Protein AF-A0A6G7ZGQ2-F1 (afdb_monomer_lite)

Radius of gyration: 18.81 Å; chains: 1; bounding box: 32×25×66 Å

Foldseek 3Di:
DQAQAAPVLLVVLLVQLVVLVVCLVPPDDDPVSVVSNVSSVLSNVCSVSNHHPVCVVVVHGPRDDDDDPPPPPPPPPD

Secondary structure (DSSP, 8-state):
----S-HHHHHHHHHHHHHHHHHHHHH--HHHHHHHHHHHHHHHHHHHTT--HHHHHTT--TT-PPPP----------

pLDDT: mean 81.55, std 13.37, range [46.78, 96.25]

Sequence (78 aa):
MARNVGPEDRVVRIVAAIGLGILIYFALEGTEAIVAGVIAAYLLLSGLFARDVFYKMLDIDTSIQEQSYSTTDDRSGL

Structure (mmCIF, N/CA/C/O backbone):
data_AF-A0A6G7ZGQ2-F1
#
_entry.id   AF-A0A6G7ZGQ2-F1
#
loop_
_atom_site.group_PDB
_atom_site.id
_atom_site.type_symbol
_atom_site.label_atom_id
_atom_site.label_alt_id
_atom_site.la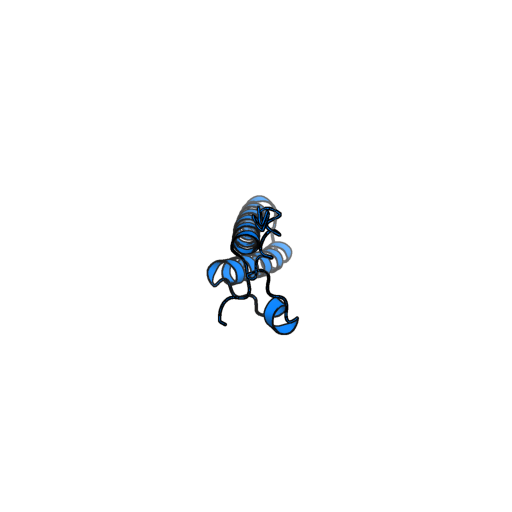bel_comp_id
_atom_site.label_asym_id
_atom_site.label_entity_id
_atom_site.label_seq_id
_atom_site.pdbx_PDB_ins_code
_atom_site.Cartn_x
_atom_site.Cartn_y
_atom_site.Cartn_z
_atom_site.occupancy
_atom_site.B_iso_or_equiv
_atom_site.auth_seq_id
_atom_site.auth_comp_id
_atom_site.auth_asym_id
_atom_site.auth_atom_id
_atom_site.pdbx_PDB_model_num
ATOM 1 N N . MET A 1 1 ? 11.700 -11.556 -16.170 1.00 48.12 1 MET A N 1
ATOM 2 C CA . MET A 1 1 ? 10.456 -10.757 -16.079 1.00 48.12 1 MET A CA 1
ATOM 3 C C . MET A 1 1 ? 9.947 -10.757 -14.637 1.00 48.12 1 MET A C 1
ATOM 5 O O . MET A 1 1 ? 9.084 -11.554 -14.293 1.00 48.12 1 MET A O 1
ATOM 9 N N . ALA A 1 2 ? 10.558 -9.970 -13.744 1.00 61.19 2 ALA A N 1
ATOM 10 C CA . ALA A 1 2 ? 10.235 -10.012 -12.306 1.00 61.19 2 ALA A CA 1
ATOM 11 C C . ALA A 1 2 ? 9.464 -8.780 -11.799 1.00 61.19 2 ALA A C 1
ATOM 13 O O . ALA A 1 2 ? 8.934 -8.818 -10.691 1.00 61.19 2 ALA A O 1
ATOM 14 N N . ARG A 1 3 ? 9.397 -7.721 -12.613 1.00 67.06 3 ARG A N 1
ATOM 15 C CA . ARG A 1 3 ? 8.808 -6.419 -12.301 1.00 67.06 3 ARG A CA 1
ATOM 16 C C . ARG A 1 3 ? 7.673 -6.168 -13.290 1.00 67.06 3 ARG A C 1
ATOM 18 O O . ARG A 1 3 ? 7.935 -6.263 -14.479 1.00 67.06 3 ARG A O 1
ATOM 25 N N . ASN A 1 4 ? 6.468 -5.902 -12.796 1.00 76.44 4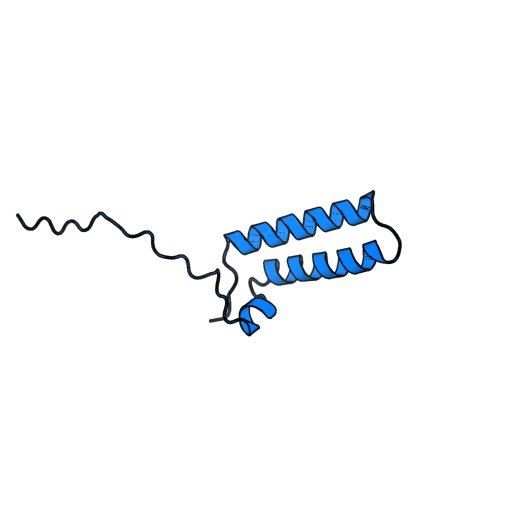 ASN A N 1
ATOM 26 C CA . ASN A 1 4 ? 5.287 -5.561 -13.607 1.00 76.44 4 ASN A CA 1
ATOM 27 C C . ASN A 1 4 ? 4.716 -4.177 -13.259 1.00 76.44 4 ASN A C 1
ATOM 29 O O . ASN A 1 4 ? 3.721 -3.748 -13.832 1.00 76.44 4 ASN A O 1
ATOM 33 N N . VAL A 1 5 ? 5.332 -3.492 -12.292 1.00 78.81 5 VAL A N 1
ATOM 34 C CA . VAL A 1 5 ? 4.948 -2.147 -11.869 1.00 78.81 5 VAL A CA 1
ATOM 35 C C . VAL A 1 5 ? 6.005 -1.161 -12.356 1.00 78.81 5 VAL A C 1
ATOM 37 O O . VAL A 1 5 ? 7.196 -1.296 -12.044 1.00 78.81 5 VAL A O 1
ATOM 40 N N . GLY A 1 6 ? 5.570 -0.184 -13.147 1.00 83.38 6 GLY A N 1
ATOM 41 C CA . GLY A 1 6 ? 6.406 0.904 -13.639 1.00 83.38 6 GLY A CA 1
ATOM 42 C C . GLY A 1 6 ? 6.839 1.883 -12.545 1.00 83.38 6 GLY A C 1
ATOM 43 O O . GLY A 1 6 ? 6.283 1.894 -11.444 1.00 83.38 6 GLY A O 1
ATOM 44 N N . PRO A 1 7 ? 7.854 2.720 -12.820 1.00 82.19 7 PRO A N 1
ATOM 45 C CA . PRO A 1 7 ? 8.358 3.693 -11.853 1.00 82.19 7 PRO A CA 1
ATOM 46 C C . PRO A 1 7 ? 7.298 4.723 -11.431 1.00 82.19 7 PRO A C 1
ATOM 48 O O . PRO A 1 7 ? 7.276 5.107 -10.266 1.00 82.19 7 PRO A O 1
ATOM 51 N N . GLU A 1 8 ? 6.402 5.125 -12.331 1.00 85.06 8 GLU A N 1
ATOM 52 C CA . GLU A 1 8 ? 5.326 6.083 -12.039 1.00 85.06 8 GLU A CA 1
ATOM 53 C C . GLU A 1 8 ? 4.277 5.486 -11.092 1.00 85.06 8 GLU A C 1
ATOM 55 O O . GLU A 1 8 ? 4.024 6.032 -10.019 1.00 85.06 8 GLU A O 1
ATOM 60 N N . ASP A 1 9 ? 3.744 4.309 -11.430 1.00 84.38 9 ASP A N 1
ATOM 61 C CA . ASP A 1 9 ? 2.776 3.575 -10.601 1.00 84.38 9 ASP A CA 1
ATOM 62 C C . ASP A 1 9 ? 3.355 3.266 -9.206 1.00 84.38 9 ASP A C 1
ATOM 64 O O . ASP A 1 9 ? 2.700 3.430 -8.175 1.00 84.38 9 ASP A O 1
ATOM 68 N N . ARG A 1 10 ? 4.651 2.945 -9.137 1.00 85.25 10 ARG A N 1
ATOM 69 C CA . ARG A 1 10 ? 5.369 2.772 -7.869 1.00 85.25 10 ARG A CA 1
ATOM 70 C C . ARG A 1 10 ? 5.323 4.019 -6.982 1.00 85.25 10 ARG A C 1
ATOM 72 O O . ARG A 1 10 ? 5.084 3.888 -5.782 1.00 85.25 10 ARG A O 1
ATOM 79 N N . VAL A 1 11 ? 5.568 5.204 -7.543 1.00 89.25 11 VAL A N 1
ATOM 80 C CA . VAL A 1 11 ? 5.527 6.466 -6.786 1.00 89.25 11 VAL A CA 1
ATOM 81 C C . VAL A 1 11 ? 4.113 6.733 -6.286 1.00 89.25 11 VAL A C 1
ATOM 83 O O . VAL A 1 11 ? 3.936 7.000 -5.098 1.00 89.25 11 VAL A O 1
ATOM 86 N N . VAL A 1 12 ? 3.106 6.586 -7.152 1.00 90.81 12 VAL A N 1
ATOM 87 C CA . VAL A 1 12 ? 1.697 6.802 -6.789 1.00 90.81 12 VAL A CA 1
ATOM 88 C C . VAL A 1 12 ? 1.285 5.898 -5.628 1.00 90.81 12 VAL A C 1
ATOM 90 O O . VAL A 1 12 ? 0.697 6.375 -4.659 1.00 90.81 12 VAL A O 1
ATOM 93 N N . ARG A 1 13 ? 1.655 4.613 -5.663 1.00 92.00 13 ARG A N 1
ATOM 94 C CA . ARG A 1 13 ? 1.344 3.649 -4.594 1.00 92.00 13 ARG A CA 1
ATOM 95 C C . ARG A 1 13 ? 1.978 4.009 -3.260 1.00 92.00 13 ARG A C 1
ATOM 97 O O . ARG A 1 13 ? 1.308 3.938 -2.234 1.00 92.00 13 ARG A O 1
ATOM 104 N N . ILE A 1 14 ? 3.249 4.407 -3.266 1.00 90.56 14 ILE A N 1
ATOM 105 C CA . ILE A 1 14 ? 3.952 4.808 -2.041 1.00 90.56 14 ILE A CA 1
ATOM 106 C C . ILE A 1 14 ? 3.316 6.077 -1.463 1.00 90.56 14 ILE A C 1
ATOM 108 O O . ILE A 1 14 ? 3.032 6.126 -0.268 1.00 90.56 14 ILE A O 1
ATOM 112 N N . VAL A 1 15 ? 3.035 7.078 -2.303 1.00 95.00 15 VAL A N 1
ATOM 113 C CA . VAL A 1 15 ? 2.385 8.327 -1.878 1.00 95.00 15 VAL A CA 1
ATOM 114 C C . VAL A 1 15 ? 0.988 8.054 -1.317 1.00 95.00 15 VAL A C 1
ATOM 116 O O . VAL A 1 15 ? 0.657 8.551 -0.242 1.00 95.00 15 VAL A O 1
ATOM 119 N N . ALA A 1 16 ? 0.191 7.216 -1.985 1.00 94.12 16 ALA A N 1
ATOM 120 C CA . ALA A 1 16 ? -1.134 6.825 -1.514 1.00 94.12 16 ALA A CA 1
ATOM 121 C C . ALA A 1 16 ? -1.073 6.062 -0.181 1.00 94.12 16 ALA A C 1
ATOM 123 O O . ALA A 1 16 ? -1.859 6.347 0.720 1.00 94.12 16 ALA A O 1
ATOM 124 N N . ALA A 1 17 ? -0.119 5.139 -0.021 1.00 94.56 17 ALA A N 1
ATOM 125 C CA . ALA A 1 17 ? 0.075 4.403 1.226 1.00 94.56 17 ALA A CA 1
ATOM 126 C C . ALA A 1 17 ? 0.454 5.327 2.393 1.00 94.56 17 ALA A C 1
ATOM 128 O O . ALA A 1 17 ? -0.094 5.191 3.486 1.00 94.56 17 ALA A O 1
ATOM 129 N N . ILE A 1 18 ? 1.350 6.292 2.160 1.00 95.38 18 ILE A N 1
ATOM 130 C CA . ILE A 1 18 ? 1.722 7.297 3.166 1.00 95.38 18 ILE A CA 1
ATOM 131 C C . ILE A 1 18 ? 0.513 8.172 3.514 1.00 95.38 18 ILE A C 1
ATOM 133 O O . ILE A 1 18 ? 0.233 8.379 4.693 1.00 95.38 18 ILE A O 1
ATOM 137 N N . GLY A 1 19 ? -0.233 8.642 2.511 1.00 95.06 19 GLY A N 1
ATOM 138 C CA . GLY A 1 19 ? -1.444 9.439 2.716 1.00 95.06 19 GLY A CA 1
ATOM 139 C C . GLY A 1 19 ? -2.501 8.706 3.546 1.00 95.06 19 GLY A C 1
ATOM 140 O O . GLY A 1 19 ? -3.048 9.278 4.487 1.00 95.06 19 GLY A O 1
ATOM 141 N N . LEU A 1 20 ? -2.730 7.420 3.263 1.00 94.88 20 LEU A N 1
ATOM 142 C CA . LEU A 1 20 ? -3.600 6.560 4.068 1.00 94.88 20 LEU A CA 1
ATOM 143 C C . LEU A 1 20 ? -3.077 6.391 5.496 1.00 94.88 20 LEU A C 1
ATOM 145 O O . LEU A 1 20 ? -3.862 6.482 6.432 1.00 94.88 20 LEU A O 1
ATOM 149 N N . GLY A 1 21 ? -1.770 6.194 5.683 1.00 93.19 21 GLY A N 1
ATOM 150 C CA . GLY A 1 21 ? -1.163 6.107 7.013 1.00 93.19 21 GLY A CA 1
ATOM 151 C C . GLY A 1 21 ? -1.392 7.368 7.853 1.00 93.19 21 GLY A C 1
ATOM 152 O O . GLY A 1 21 ? -1.752 7.274 9.024 1.00 93.19 21 GLY A O 1
ATOM 153 N N . ILE A 1 22 ? -1.255 8.545 7.238 1.00 95.75 22 ILE A N 1
ATOM 154 C CA . ILE A 1 22 ? -1.550 9.834 7.879 1.00 95.75 22 ILE A CA 1
ATOM 155 C C . ILE A 1 22 ? -3.040 9.926 8.232 1.00 95.75 22 ILE A C 1
ATOM 157 O O . ILE A 1 22 ? -3.380 10.287 9.355 1.00 95.75 22 ILE A O 1
ATOM 161 N N . LEU A 1 23 ? -3.933 9.571 7.304 1.00 93.75 23 LEU A N 1
ATOM 162 C CA . LEU A 1 23 ? -5.378 9.604 7.545 1.00 93.75 23 LEU A CA 1
ATOM 163 C C . LEU A 1 23 ? -5.786 8.678 8.698 1.00 93.75 23 LEU A C 1
ATOM 165 O O . LEU A 1 23 ? -6.569 9.081 9.552 1.00 93.75 23 LEU A O 1
ATOM 169 N N . ILE A 1 24 ? -5.225 7.467 8.747 1.00 94.69 24 ILE A N 1
ATOM 170 C CA . ILE A 1 24 ? -5.457 6.517 9.839 1.00 94.69 24 ILE A CA 1
ATOM 171 C C . ILE A 1 24 ? -5.034 7.128 11.171 1.00 94.69 24 ILE A C 1
ATOM 173 O O . ILE A 1 24 ? -5.789 7.074 12.131 1.00 94.69 24 ILE A O 1
ATOM 177 N N . TYR A 1 25 ? -3.854 7.747 11.217 1.00 93.06 25 TYR A N 1
ATOM 178 C CA . TYR A 1 25 ? -3.322 8.327 12.446 1.00 93.06 25 TYR A CA 1
ATOM 179 C C . TYR A 1 25 ? -4.181 9.475 13.003 1.00 93.06 25 TYR A C 1
ATOM 181 O O . TYR A 1 25 ? -4.265 9.630 14.219 1.00 93.06 25 TYR A O 1
ATOM 189 N N . PHE A 1 26 ? -4.803 10.283 12.138 1.00 95.25 26 PHE A N 1
ATOM 190 C CA . PHE A 1 26 ? -5.534 11.484 12.563 1.00 95.25 26 PHE A CA 1
ATOM 191 C C . PHE A 1 26 ? -7.056 11.346 12.610 1.00 95.25 26 PHE A C 1
ATOM 193 O O . PHE A 1 26 ? -7.693 12.147 13.292 1.00 95.25 26 PHE A O 1
ATOM 200 N N . ALA A 1 27 ? -7.649 10.423 11.851 1.00 92.62 27 ALA A N 1
ATOM 201 C CA . ALA A 1 27 ? -9.082 10.485 11.559 1.00 92.62 27 ALA A CA 1
ATOM 202 C C . ALA A 1 27 ? -9.829 9.149 11.605 1.00 92.62 27 ALA A C 1
ATOM 204 O O . ALA A 1 27 ? -11.058 9.177 11.627 1.00 92.62 27 ALA A O 1
ATOM 205 N N . LEU A 1 28 ? -9.144 8.000 11.583 1.00 92.06 28 LEU A N 1
ATOM 206 C CA . LEU A 1 28 ? -9.814 6.697 11.574 1.00 92.06 28 LEU A CA 1
ATOM 207 C C . LEU A 1 28 ? -9.566 5.960 12.885 1.00 92.06 28 LEU A C 1
ATOM 209 O O . LEU A 1 28 ? -8.429 5.824 13.326 1.00 92.06 28 LEU A O 1
ATOM 213 N N . GLU A 1 29 ? -10.632 5.412 13.458 1.00 91.88 29 GLU A N 1
ATOM 214 C CA . GLU A 1 29 ? -10.570 4.553 14.639 1.00 91.88 29 GLU A CA 1
ATOM 215 C C . GLU A 1 29 ? -11.215 3.193 14.329 1.00 91.88 29 GLU A C 1
ATOM 217 O O . GLU A 1 29 ? -11.670 2.941 13.218 1.00 91.88 29 GLU A O 1
ATOM 222 N N . GLY A 1 30 ? -11.190 2.251 15.271 1.00 92.75 30 GLY A N 1
ATOM 223 C CA . GLY A 1 30 ? -11.950 1.006 15.143 1.00 92.75 30 GLY A CA 1
ATOM 224 C C . GLY A 1 30 ? -11.637 0.161 13.896 1.00 92.75 30 GLY A C 1
ATOM 225 O O . GLY A 1 30 ? -10.486 -0.169 13.607 1.00 92.75 30 GLY A O 1
ATOM 226 N N . THR A 1 31 ? -12.686 -0.274 13.194 1.00 94.94 31 THR A N 1
ATOM 227 C CA . THR A 1 31 ? -12.569 -1.286 12.126 1.00 94.94 31 THR A CA 1
ATOM 228 C C . THR A 1 31 ? -12.079 -0.668 10.817 1.00 94.94 31 THR A C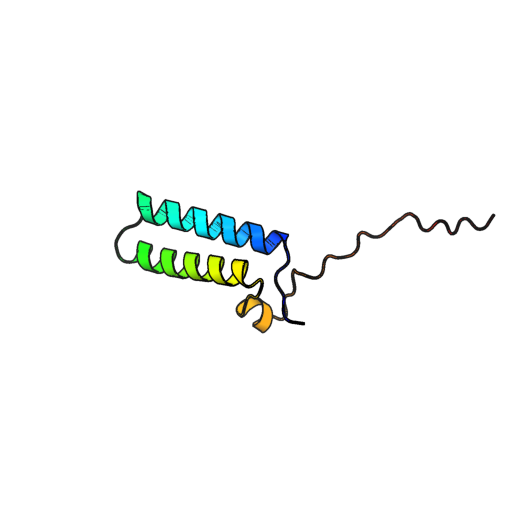 1
ATOM 230 O O . THR A 1 31 ? -11.294 -1.277 10.090 1.00 94.94 31 THR A O 1
ATOM 233 N N . GLU A 1 32 ? -12.494 0.561 10.527 1.00 91.69 32 GLU A N 1
ATOM 234 C CA . GLU A 1 32 ? -12.092 1.325 9.353 1.00 91.69 32 GLU A CA 1
ATOM 235 C C . GLU A 1 32 ? -10.586 1.611 9.339 1.00 91.69 32 GLU A C 1
ATOM 237 O O . GLU A 1 32 ? -9.960 1.491 8.284 1.00 91.69 32 GLU A O 1
ATOM 242 N N . ALA A 1 33 ? -9.977 1.870 10.502 1.00 93.44 33 ALA A N 1
ATOM 243 C CA . ALA A 1 33 ? -8.529 2.013 10.636 1.00 93.44 33 ALA A CA 1
ATOM 244 C C . ALA A 1 33 ? -7.780 0.724 10.255 1.00 93.44 33 ALA A C 1
ATOM 246 O O . ALA A 1 33 ? -6.752 0.774 9.577 1.00 93.44 33 ALA A O 1
ATOM 247 N N . ILE A 1 34 ? -8.314 -0.441 10.640 1.00 94.94 34 ILE A N 1
ATOM 248 C CA . ILE A 1 34 ? -7.722 -1.748 10.321 1.00 94.94 34 ILE A CA 1
ATOM 249 C C . ILE A 1 34 ? -7.797 -2.008 8.816 1.00 94.94 34 ILE A C 1
ATOM 251 O O . ILE A 1 34 ? -6.786 -2.344 8.198 1.00 94.94 34 ILE A O 1
ATOM 255 N N . VAL A 1 35 ? -8.974 -1.828 8.210 1.00 95.94 35 VAL A N 1
ATOM 256 C CA . VAL A 1 35 ? -9.166 -2.051 6.768 1.00 95.94 35 VAL A CA 1
ATOM 257 C C . VAL A 1 35 ? -8.279 -1.106 5.956 1.00 95.94 35 VAL A C 1
ATOM 259 O O . VAL A 1 35 ? -7.549 -1.557 5.070 1.00 95.94 35 VAL A O 1
ATOM 262 N N . ALA A 1 36 ? -8.280 0.186 6.292 1.00 93.31 36 ALA A N 1
ATOM 263 C CA . ALA A 1 36 ? -7.415 1.174 5.658 1.00 93.31 36 ALA A CA 1
ATOM 264 C C . ALA A 1 36 ? -5.929 0.822 5.835 1.00 93.31 36 ALA A C 1
ATOM 266 O O . ALA A 1 36 ? -5.154 0.940 4.886 1.00 93.31 36 ALA A O 1
ATOM 267 N N . GLY A 1 37 ? -5.534 0.332 7.013 1.00 94.25 37 GLY A N 1
ATOM 268 C CA . GLY A 1 37 ? -4.168 -0.097 7.304 1.00 94.25 37 GLY A CA 1
ATOM 269 C C . GLY A 1 37 ? -3.717 -1.282 6.452 1.00 94.25 37 GLY A C 1
ATOM 270 O O . GLY A 1 37 ? -2.606 -1.269 5.923 1.00 94.25 37 GLY A O 1
ATOM 271 N N . VAL A 1 38 ? -4.585 -2.275 6.245 1.00 96.25 38 VAL A N 1
ATOM 272 C CA . VAL A 1 38 ? -4.304 -3.414 5.353 1.00 96.25 38 VAL A CA 1
ATOM 273 C C . VAL A 1 38 ? -4.118 -2.944 3.909 1.00 96.25 38 VAL A C 1
ATOM 275 O O . VAL A 1 38 ? -3.169 -3.365 3.245 1.00 96.25 38 VAL A O 1
ATOM 278 N N . ILE A 1 39 ? -4.974 -2.034 3.431 1.00 94.62 39 ILE A N 1
ATOM 279 C CA . ILE A 1 39 ? -4.856 -1.452 2.085 1.00 94.62 39 ILE A CA 1
ATOM 280 C C . ILE A 1 39 ? -3.547 -0.663 1.955 1.00 94.62 39 ILE A C 1
ATOM 282 O O . ILE A 1 39 ? -2.810 -0.848 0.985 1.00 94.62 39 ILE A O 1
ATOM 286 N N . ALA A 1 40 ? -3.219 0.174 2.941 1.00 93.44 40 ALA A N 1
ATOM 287 C CA . ALA A 1 40 ? -1.986 0.954 2.958 1.00 93.44 40 ALA A CA 1
ATOM 288 C C . ALA A 1 40 ? -0.745 0.050 2.936 1.00 93.44 40 ALA A C 1
ATOM 290 O O . ALA A 1 40 ? 0.169 0.273 2.143 1.00 93.44 40 ALA A O 1
ATOM 291 N N . ALA A 1 41 ? -0.736 -1.013 3.745 1.00 92.94 41 ALA A N 1
ATOM 292 C CA . ALA A 1 41 ? 0.341 -1.995 3.763 1.00 92.94 41 ALA A CA 1
ATOM 293 C C . ALA A 1 41 ? 0.485 -2.703 2.407 1.00 92.94 41 ALA A C 1
ATOM 295 O O . ALA A 1 41 ? 1.597 -2.824 1.893 1.00 92.94 41 ALA A O 1
ATOM 296 N N . TYR A 1 42 ? -0.624 -3.119 1.789 1.00 92.38 42 TYR A N 1
ATOM 297 C CA . TYR A 1 42 ? -0.606 -3.737 0.462 1.00 92.38 42 TYR A CA 1
ATOM 298 C C . TYR A 1 42 ? -0.028 -2.797 -0.610 1.00 92.38 42 TYR A C 1
ATOM 300 O O . TYR A 1 42 ? 0.841 -3.195 -1.393 1.00 92.38 42 TYR A O 1
ATOM 308 N N . LEU A 1 43 ? -0.465 -1.535 -0.633 1.00 89.19 43 LEU A N 1
ATOM 309 C CA . LEU A 1 43 ? 0.045 -0.523 -1.564 1.00 89.19 43 LEU A CA 1
ATOM 310 C C . LEU A 1 43 ? 1.541 -0.267 -1.355 1.00 89.19 43 LEU A C 1
ATOM 312 O O . LEU A 1 43 ? 2.302 -0.213 -2.321 1.00 89.19 43 LEU A O 1
ATOM 316 N N . LEU A 1 44 ? 1.981 -0.180 -0.100 1.00 89.75 44 LEU A N 1
ATOM 317 C CA . LEU A 1 44 ? 3.381 0.056 0.229 1.00 89.75 44 LEU A CA 1
ATOM 318 C C . LEU A 1 44 ? 4.267 -1.122 -0.183 1.00 89.75 44 LEU A C 1
ATOM 320 O O . LEU A 1 44 ? 5.315 -0.914 -0.789 1.00 89.75 44 LEU A O 1
ATOM 324 N N . LEU A 1 45 ? 3.837 -2.357 0.090 1.00 88.81 45 LEU A N 1
ATOM 325 C CA . LEU A 1 45 ? 4.573 -3.565 -0.291 1.00 88.81 45 LEU A CA 1
ATOM 326 C C . LEU A 1 45 ? 4.623 -3.733 -1.817 1.00 88.81 45 LEU A C 1
ATOM 328 O O . LEU A 1 45 ? 5.702 -3.953 -2.371 1.00 88.81 45 LEU A O 1
ATOM 332 N N . SER A 1 46 ? 3.490 -3.576 -2.510 1.00 86.69 46 SER A N 1
ATOM 333 C CA . SER A 1 46 ? 3.430 -3.678 -3.979 1.00 86.69 46 SER A CA 1
ATOM 334 C C . SER A 1 46 ? 4.277 -2.603 -4.670 1.00 86.69 46 SER A C 1
ATOM 336 O O . SER A 1 46 ? 5.003 -2.906 -5.620 1.00 86.69 46 SER A O 1
ATOM 338 N N . GLY A 1 47 ? 4.272 -1.372 -4.145 1.00 82.81 47 GLY A N 1
ATOM 339 C CA . GLY A 1 47 ? 5.173 -0.306 -4.576 1.00 82.81 47 GLY A CA 1
ATOM 340 C C . GLY A 1 47 ? 6.642 -0.633 -4.288 1.00 82.81 47 GLY A C 1
ATOM 341 O O . GLY A 1 47 ? 7.487 -0.554 -5.179 1.00 82.81 47 GLY A O 1
ATOM 342 N N . LEU A 1 48 ? 6.986 -1.057 -3.070 1.00 84.00 48 LEU A N 1
ATOM 343 C CA . LEU A 1 48 ? 8.379 -1.282 -2.671 1.00 84.00 48 LEU A CA 1
ATOM 344 C C . LEU A 1 48 ? 9.052 -2.388 -3.492 1.00 84.00 48 LEU A C 1
ATOM 346 O O . LEU A 1 48 ? 10.147 -2.163 -4.014 1.00 84.00 48 LEU A O 1
ATOM 350 N N . PHE A 1 49 ? 8.383 -3.530 -3.662 1.00 84.69 49 PHE A N 1
ATOM 351 C CA . PHE A 1 49 ? 8.895 -4.665 -4.437 1.00 84.69 49 PHE A CA 1
ATOM 352 C C . PHE A 1 49 ? 8.725 -4.501 -5.953 1.00 84.69 49 PHE A C 1
ATOM 354 O O . PHE A 1 49 ? 9.203 -5.349 -6.707 1.00 84.69 49 PHE A O 1
ATOM 361 N N . ALA A 1 50 ? 8.059 -3.427 -6.400 1.00 78.12 50 ALA A N 1
ATOM 362 C CA . ALA A 1 50 ? 7.704 -3.178 -7.799 1.00 78.12 50 ALA A CA 1
ATOM 363 C C . ALA A 1 50 ? 7.031 -4.398 -8.464 1.00 78.12 50 ALA A C 1
ATOM 365 O O . ALA A 1 50 ? 7.211 -4.690 -9.652 1.00 78.12 50 ALA A O 1
ATOM 366 N N . ARG A 1 51 ? 6.275 -5.140 -7.653 1.00 75.62 51 ARG A N 1
ATOM 367 C CA . ARG A 1 51 ? 5.595 -6.364 -8.039 1.00 75.62 51 ARG A CA 1
ATOM 368 C C . ARG A 1 51 ? 4.219 -6.361 -7.409 1.00 75.62 51 ARG A C 1
ATOM 370 O O . ARG A 1 51 ? 4.094 -6.433 -6.189 1.00 75.62 51 ARG A O 1
ATOM 377 N N . ASP A 1 52 ? 3.203 -6.316 -8.252 1.00 80.94 52 ASP A N 1
ATOM 378 C CA . ASP A 1 52 ? 1.812 -6.404 -7.832 1.00 80.94 52 ASP A CA 1
ATOM 379 C C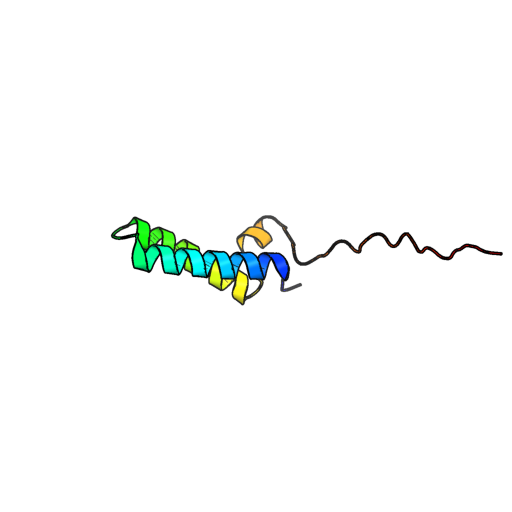 . ASP A 1 52 ? 1.240 -7.759 -8.274 1.00 80.94 52 ASP A C 1
ATOM 381 O O . ASP A 1 52 ? 1.316 -8.139 -9.447 1.00 80.94 52 ASP A O 1
ATOM 385 N N . VAL A 1 53 ? 0.724 -8.520 -7.303 1.00 78.44 53 VAL A N 1
ATOM 386 C CA . VAL A 1 53 ? 0.181 -9.866 -7.529 1.00 78.44 53 VAL A CA 1
ATOM 387 C C . VAL A 1 53 ? -1.117 -9.802 -8.332 1.00 78.44 53 VAL A C 1
ATOM 389 O O . VAL A 1 53 ? -1.287 -10.619 -9.232 1.00 78.44 53 VAL A O 1
ATOM 392 N N . PHE A 1 54 ? -1.986 -8.820 -8.078 1.00 78.44 54 PHE A N 1
ATOM 393 C CA . PHE A 1 54 ? -3.221 -8.631 -8.841 1.00 78.44 54 PHE A CA 1
ATOM 394 C C . PHE A 1 54 ? -2.930 -8.251 -10.288 1.00 78.44 54 PHE A C 1
ATOM 396 O O . PHE A 1 54 ? -3.500 -8.850 -11.193 1.00 78.44 54 PHE A O 1
ATOM 403 N N . TYR A 1 55 ? -1.994 -7.333 -10.527 1.00 78.06 55 TYR A N 1
ATOM 404 C CA . TYR A 1 55 ? -1.595 -6.973 -11.890 1.00 78.06 55 TYR A CA 1
ATOM 405 C C . TYR A 1 55 ? -1.028 -8.181 -12.626 1.00 78.06 55 TYR A C 1
ATOM 407 O O . TYR A 1 55 ? -1.359 -8.409 -13.781 1.00 78.06 55 TYR A O 1
ATOM 415 N N . LYS A 1 56 ? -0.244 -9.019 -11.940 1.00 77.94 56 LYS A N 1
ATOM 416 C CA . LYS A 1 56 ? 0.2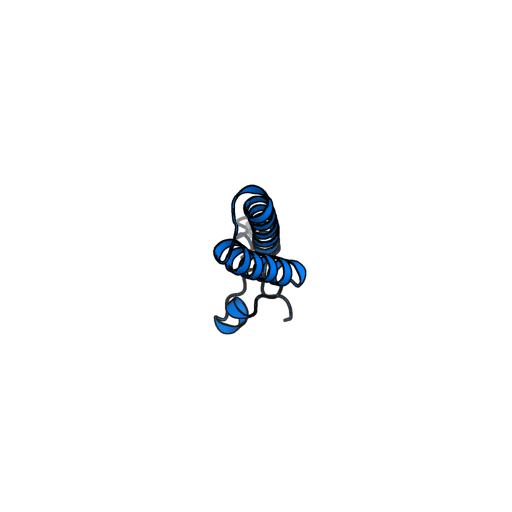78 -10.250 -12.534 1.00 77.94 56 LYS A CA 1
ATOM 417 C C . LYS A 1 56 ? -0.823 -11.277 -12.829 1.00 77.94 56 LYS A C 1
ATOM 419 O O . LYS A 1 56 ? -0.700 -12.019 -13.794 1.00 77.94 56 LYS A O 1
ATOM 424 N N . MET A 1 57 ? -1.876 -11.343 -12.012 1.00 78.50 57 MET A N 1
ATOM 425 C CA . MET A 1 57 ? -3.036 -12.208 -12.273 1.00 78.50 57 MET A CA 1
ATOM 426 C C . MET A 1 57 ? -3.892 -11.706 -13.440 1.00 78.50 57 MET A C 1
ATOM 428 O O . MET A 1 57 ? -4.524 -12.514 -14.112 1.00 78.50 57 MET A O 1
ATOM 432 N N . LEU A 1 58 ? -3.901 -10.394 -13.678 1.00 81.69 58 LEU A N 1
ATOM 433 C CA . LEU A 1 58 ? -4.647 -9.737 -14.754 1.00 81.69 58 LEU A CA 1
ATOM 434 C C . LEU A 1 58 ? -3.805 -9.485 -16.018 1.00 81.69 58 LEU A C 1
ATOM 436 O O . LEU A 1 58 ? -4.293 -8.845 -16.942 1.00 81.69 58 LEU A O 1
ATOM 440 N N . ASP A 1 59 ? -2.559 -9.966 -16.047 1.00 77.75 59 ASP A N 1
ATOM 441 C CA . ASP A 1 59 ? -1.574 -9.747 -17.120 1.00 77.75 59 ASP A CA 1
ATOM 442 C C . ASP A 1 59 ? -1.327 -8.260 -17.461 1.00 77.75 59 ASP A C 1
ATOM 444 O O . ASP A 1 59 ? -1.075 -7.876 -18.600 1.00 77.75 59 ASP A O 1
ATOM 448 N N . ILE A 1 60 ? -1.406 -7.399 -16.441 1.00 77.38 60 ILE A N 1
ATOM 449 C CA . ILE A 1 60 ? -1.122 -5.965 -16.530 1.00 77.38 60 ILE A CA 1
ATOM 450 C C . ILE A 1 60 ? 0.361 -5.733 -16.218 1.00 77.38 60 ILE A C 1
ATOM 452 O O . ILE A 1 60 ? 0.846 -6.083 -15.134 1.00 77.38 60 ILE A O 1
ATOM 456 N N . ASP A 1 61 ? 1.067 -5.084 -17.144 1.00 80.69 61 ASP A N 1
ATOM 457 C CA . ASP A 1 61 ? 2.454 -4.647 -16.975 1.00 80.69 61 ASP A CA 1
ATOM 458 C C . ASP A 1 61 ? 2.575 -3.143 -17.252 1.00 80.69 61 ASP A C 1
ATOM 460 O O . ASP A 1 61 ? 2.599 -2.699 -18.396 1.00 80.69 61 ASP A O 1
ATOM 464 N N . THR A 1 62 ? 2.660 -2.343 -16.187 1.00 78.38 62 THR A N 1
ATOM 465 C CA . THR A 1 62 ? 2.865 -0.886 -16.285 1.00 78.38 62 THR A CA 1
ATOM 466 C C . THR A 1 62 ? 4.343 -0.513 -16.375 1.00 78.38 62 THR A C 1
ATOM 468 O O . THR A 1 62 ? 4.695 0.665 -16.412 1.00 78.38 62 THR A O 1
ATOM 471 N N . SER A 1 63 ? 5.244 -1.499 -16.366 1.00 75.50 63 SER A N 1
ATOM 472 C CA . SER A 1 63 ? 6.683 -1.268 -16.464 1.00 75.50 63 SER A CA 1
ATOM 473 C C . SER A 1 63 ? 7.179 -1.124 -17.899 1.00 75.50 63 SER A C 1
ATOM 475 O O . SER A 1 63 ? 8.260 -0.566 -18.107 1.00 75.50 63 SER A O 1
ATOM 477 N N . ILE A 1 64 ? 6.383 -1.573 -18.869 1.00 74.31 64 ILE A N 1
ATOM 478 C CA . ILE A 1 64 ? 6.616 -1.348 -20.290 1.00 74.31 64 ILE A CA 1
ATOM 479 C C . ILE A 1 64 ? 6.139 0.068 -20.615 1.00 74.31 64 ILE A C 1
ATOM 481 O O . ILE A 1 64 ? 4.946 0.325 -20.730 1.00 74.31 64 ILE A O 1
ATOM 485 N N . GLN A 1 65 ? 7.081 1.002 -20.736 1.00 66.50 65 GLN A N 1
ATOM 486 C CA . GLN A 1 65 ? 6.784 2.312 -21.310 1.00 66.50 65 GLN A CA 1
ATOM 487 C C . GLN A 1 65 ? 6.698 2.149 -22.829 1.00 66.50 65 GLN A C 1
ATOM 489 O O . GLN A 1 65 ? 7.656 1.669 -23.442 1.00 66.50 65 GLN A O 1
ATOM 494 N N . GLU A 1 66 ? 5.570 2.530 -23.435 1.00 61.88 66 GLU A N 1
ATOM 495 C CA . GLU A 1 66 ? 5.500 2.702 -24.888 1.00 61.88 66 GLU A CA 1
ATOM 496 C C . GLU A 1 66 ? 6.611 3.673 -25.297 1.00 61.88 66 GLU A C 1
ATOM 498 O O . GLU A 1 66 ? 6.691 4.798 -24.797 1.00 61.88 66 GLU A O 1
ATOM 503 N N . GLN A 1 67 ? 7.517 3.228 -26.171 1.00 57.62 67 GLN A N 1
ATOM 504 C CA . GLN A 1 67 ? 8.498 4.134 -26.751 1.00 57.62 67 GLN A CA 1
ATOM 505 C C . GLN A 1 67 ? 7.732 5.250 -27.457 1.00 57.62 67 GLN A C 1
ATOM 507 O O . GLN A 1 67 ? 6.925 4.979 -28.346 1.00 57.62 67 GLN A O 1
ATOM 512 N N . SER A 1 68 ? 7.989 6.499 -27.059 1.00 57.31 68 SER A N 1
ATOM 513 C CA . SER A 1 68 ? 7.472 7.666 -27.768 1.00 57.31 68 SER A CA 1
ATOM 514 C C . SER A 1 68 ? 7.829 7.508 -29.243 1.00 57.31 68 SER A C 1
ATOM 516 O O . SER A 1 68 ? 9.008 7.347 -29.570 1.00 57.31 68 SER A O 1
ATOM 518 N N . TYR A 1 69 ? 6.820 7.467 -30.115 1.00 61.31 69 TYR A N 1
ATOM 519 C CA . TYR A 1 69 ? 7.023 7.338 -31.553 1.00 61.31 69 TYR A CA 1
ATOM 520 C C . TYR A 1 69 ? 7.929 8.487 -32.008 1.00 61.31 69 TYR A C 1
ATOM 522 O O . TYR A 1 69 ? 7.520 9.647 -32.031 1.00 61.31 69 TYR A O 1
ATOM 530 N N . SER A 1 70 ? 9.190 8.168 -32.302 1.00 62.34 70 SER A N 1
ATOM 531 C CA . SER A 1 70 ? 10.158 9.137 -32.798 1.00 62.34 70 SER A CA 1
ATOM 532 C C . SER A 1 70 ? 9.751 9.509 -34.218 1.00 62.34 70 SER A C 1
ATOM 534 O O . SER A 1 70 ? 9.992 8.750 -35.152 1.00 62.34 70 SER A O 1
ATOM 536 N N . THR A 1 71 ? 9.143 10.681 -34.396 1.00 65.19 71 THR A N 1
ATOM 537 C CA . THR A 1 71 ? 8.915 11.283 -35.721 1.00 65.19 71 THR A CA 1
ATOM 538 C C . THR A 1 71 ? 10.213 11.698 -36.419 1.00 65.19 71 THR A C 1
ATOM 540 O O . THR A 1 71 ? 10.174 12.086 -37.582 1.00 65.19 71 THR A O 1
ATOM 543 N N . THR A 1 72 ? 11.362 11.598 -35.747 1.00 62.00 72 THR A N 1
ATOM 544 C CA . THR A 1 72 ? 12.691 11.773 -36.343 1.00 62.00 72 THR A CA 1
ATOM 545 C C . THR A 1 72 ? 13.137 10.465 -37.003 1.00 62.00 72 THR A C 1
ATOM 547 O O . THR A 1 72 ? 14.075 9.813 -36.551 1.00 62.00 72 THR A O 1
ATOM 550 N N . ASP A 1 73 ? 12.421 10.024 -38.037 1.00 60.97 73 ASP A N 1
ATOM 551 C CA . ASP A 1 73 ? 13.000 9.119 -39.033 1.00 60.97 73 ASP A CA 1
ATOM 552 C C . ASP A 1 73 ? 13.695 10.029 -40.054 1.00 60.97 73 ASP A C 1
ATOM 554 O O . ASP A 1 73 ? 13.081 10.477 -41.022 1.00 60.97 73 ASP A O 1
ATOM 558 N N . ASP A 1 74 ? 14.970 10.362 -39.809 1.00 60.88 74 ASP A N 1
ATOM 559 C CA . ASP A 1 74 ? 15.858 11.069 -40.754 1.00 60.88 74 ASP A CA 1
ATOM 560 C C . ASP A 1 74 ? 16.225 10.153 -41.943 1.00 60.88 74 ASP A C 1
ATOM 562 O O . ASP A 1 74 ? 17.373 10.016 -42.361 1.00 60.88 74 ASP A O 1
ATOM 566 N N . ARG A 1 75 ? 15.217 9.503 -42.528 1.00 60.47 75 ARG A N 1
ATOM 567 C CA . ARG A 1 75 ? 15.256 8.918 -43.869 1.00 60.47 75 ARG A CA 1
ATOM 568 C C . ARG A 1 75 ? 14.823 9.956 -44.901 1.00 60.47 75 ARG A C 1
ATOM 570 O O . ARG A 1 75 ? 14.082 9.661 -45.834 1.00 60.47 75 ARG A O 1
ATOM 577 N N . SER A 1 76 ? 15.316 11.181 -44.772 1.00 57.38 76 SER A N 1
ATOM 578 C CA . SER A 1 76 ? 15.457 12.087 -45.907 1.00 57.38 76 SER A CA 1
ATOM 579 C C . SER A 1 76 ? 16.698 11.651 -46.688 1.00 57.38 76 SER A 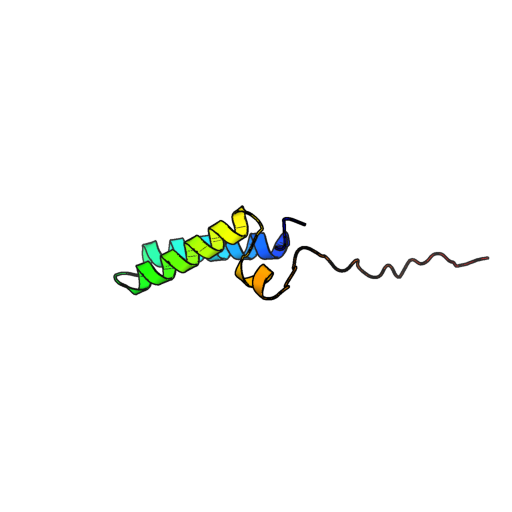C 1
ATOM 581 O O . SER A 1 76 ? 17.778 12.220 -46.576 1.00 57.38 76 SER A O 1
ATOM 583 N N . GLY A 1 77 ? 16.543 10.569 -47.456 1.00 56.03 77 GLY A N 1
ATOM 584 C CA . GLY A 1 77 ? 17.511 10.174 -48.472 1.00 56.03 77 GLY A CA 1
ATOM 585 C C . GLY A 1 77 ? 17.552 11.219 -49.586 1.00 56.03 77 GLY A C 1
ATOM 586 O O . GLY A 1 77 ? 16.813 11.098 -50.562 1.00 56.03 77 GLY A O 1
ATOM 587 N N . LEU A 1 78 ? 18.388 12.242 -49.402 1.00 46.78 78 LEU A N 1
ATOM 588 C CA . LEU A 1 78 ? 18.893 13.130 -50.449 1.00 46.78 78 LEU A CA 1
ATOM 589 C C . LEU A 1 78 ? 20.331 12.744 -50.798 1.00 46.78 78 LEU A C 1
ATOM 591 O O . LEU A 1 78 ? 21.116 12.492 -49.856 1.00 46.78 78 LEU A O 1
#